Protein AF-B4J6C7-F1 (afdb_monomer)

Nearest PDB structures (foldseek):
  3jv1-assembly1_A  TM=4.332E-01  e=5.209E-01  Trypanosoma brucei
  4bih-assembly4_D  TM=6.485E-01  e=3.283E+00  Staphylococcus aureus subsp. aureus NCTC 8325
  3pgr-assembly1_A  TM=4.887E-01  e=7.228E+00  Escherichia coli K-12
  3ala-assembly1_A  TM=2.742E-01  e=8.030E+00  Homo sapiens

pLDDT: mean 75.94, std 18.54, range [38.91, 97.5]

Organism: Drosophila grimshawi (NCBI:txid7222)

Solvent-accessible surface area (backbone atoms only — not comparable to full-atom values): 7050 Å² total; per-residue (Å²): 124,71,70,66,57,54,55,56,52,54,59,52,55,72,69,54,66,71,79,75,79,62,72,72,48,74,49,77,50,100,73,52,36,31,39,36,37,41,69,55,98,64,35,38,39,39,41,36,41,40,79,55,33,40,36,43,35,36,44,30,67,81,48,95,97,35,60,34,38,41,36,38,37,43,35,56,40,80,96,70,49,31,36,40,42,37,41,37,39,35,41,96,93,45,78,50,75,47,61,35,36,26,44,67,59,94,88,40,72,56,75,40,75,69,56,71,72,65,58,58,72,71,64,120

Secondary structure (DSSP, 8-state):
-HHHHHHHHHHHHHH------PPPEEEEETTTEEEEEEE-SSEEEEEEEETTEEEEEEEEEEETTEEEEEEEEEEEEGGGTEEEEEEEEEETTEEEEEEEEEEEETTEE--EEPPHHHHHHH--

Sequence (124 aa):
MFKALLVLLFVNLALAAPAIFVPRISVEDENQFGWKLEPHDDRYELDVLLNEATRVETVQEISLDELQVNGRLYQFYPDNNGKLHVTYKADRNGYVAKYQYGTLDSGSITPQSLPASILKAAAG

Mean predicted aligned error: 13.23 Å

Structure (mmCIF, N/CA/C/O backbone):
data_AF-B4J6C7-F1
#
_entry.id   AF-B4J6C7-F1
#
loop_
_atom_site.group_PDB
_atom_site.id
_atom_site.type_symbol
_atom_site.label_atom_id
_atom_site.label_alt_id
_atom_site.label_comp_id
_atom_site.label_asym_id
_atom_site.label_entity_id
_atom_site.label_seq_id
_atom_site.pdbx_PDB_ins_code
_atom_site.Cartn_x
_atom_site.Cartn_y
_atom_site.Cartn_z
_atom_site.occupancy
_atom_site.B_iso_or_equiv
_atom_site.auth_seq_id
_atom_site.auth_comp_id
_atom_site.auth_asym_id
_atom_site.auth_atom_id
_atom_site.pdbx_PDB_model_num
ATOM 1 N N . MET A 1 1 ? -12.621 14.793 55.474 1.00 50.41 1 MET A N 1
ATOM 2 C CA . MET A 1 1 ? -12.021 15.657 54.428 1.00 50.41 1 MET A CA 1
ATOM 3 C C . MET A 1 1 ? -11.427 14.889 53.236 1.00 50.41 1 MET A C 1
ATOM 5 O O . MET A 1 1 ? -11.071 15.523 52.259 1.00 50.41 1 MET A O 1
ATOM 9 N N . PHE A 1 2 ? -11.395 13.546 53.243 1.00 48.28 2 PHE A N 1
ATOM 10 C CA . PHE A 1 2 ? -10.822 12.735 52.149 1.00 48.28 2 PHE A CA 1
ATOM 11 C C . PHE A 1 2 ? -11.740 12.573 50.915 1.00 48.28 2 PHE A C 1
ATOM 13 O O . PHE A 1 2 ? -11.267 12.390 49.801 1.00 48.28 2 PHE A O 1
ATOM 20 N N . LYS A 1 3 ? -13.068 12.681 51.093 1.00 46.50 3 LYS A N 1
ATOM 21 C CA . LYS A 1 3 ? -14.053 12.473 50.011 1.00 46.50 3 LYS A CA 1
ATOM 22 C C . LYS A 1 3 ? -14.129 13.631 49.003 1.00 46.50 3 LYS A C 1
ATOM 24 O O . 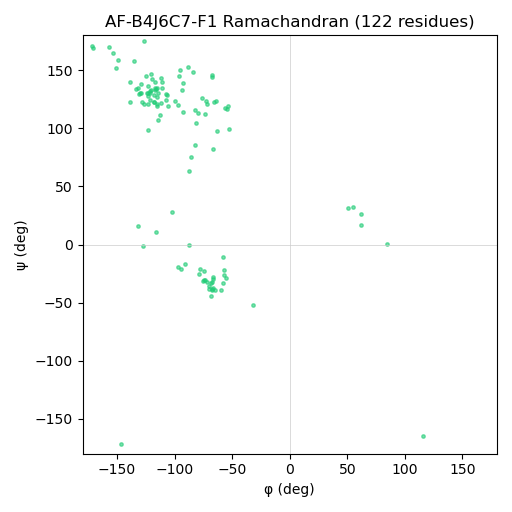LYS A 1 3 ? -14.396 13.386 47.836 1.00 46.50 3 LYS A O 1
ATOM 29 N N . ALA A 1 4 ? -13.861 14.867 49.431 1.00 52.09 4 ALA A N 1
ATOM 30 C CA . ALA A 1 4 ? -13.884 16.037 48.545 1.00 52.09 4 ALA A CA 1
ATOM 31 C C . ALA A 1 4 ? -12.670 16.082 47.595 1.00 52.09 4 ALA A C 1
ATOM 33 O O . ALA A 1 4 ? -12.795 16.534 46.462 1.00 52.09 4 ALA A O 1
ATOM 34 N N . LEU A 1 5 ? -11.521 15.548 48.029 1.00 49.91 5 LEU A N 1
ATOM 35 C CA . LEU A 1 5 ? -10.305 15.467 47.215 1.00 49.91 5 LEU A CA 1
ATOM 36 C C . LEU A 1 5 ? -10.453 14.454 46.065 1.00 49.91 5 LEU A C 1
ATOM 38 O O . LEU A 1 5 ? -9.963 14.688 44.965 1.00 49.91 5 LEU A O 1
ATOM 42 N N . LEU A 1 6 ? -11.175 13.353 46.309 1.00 53.84 6 LEU A N 1
ATOM 43 C CA . LEU A 1 6 ? -11.387 12.298 45.316 1.00 53.84 6 LEU A CA 1
ATOM 44 C C . LEU A 1 6 ? -12.255 12.785 44.142 1.00 53.84 6 LEU A C 1
ATOM 46 O O . LEU A 1 6 ? -11.959 12.483 42.993 1.00 53.84 6 LEU A O 1
ATOM 50 N N . VAL A 1 7 ? -13.289 13.588 44.420 1.00 54.44 7 VAL A N 1
ATOM 51 C CA . VAL A 1 7 ? -14.184 14.143 43.387 1.00 54.44 7 VAL A CA 1
ATOM 52 C C . VAL A 1 7 ? -13.452 15.157 42.501 1.00 54.44 7 VAL A C 1
ATOM 54 O O . VAL A 1 7 ? -13.633 15.147 41.287 1.00 54.44 7 VAL A O 1
ATOM 57 N N . LEU A 1 8 ? -12.563 15.976 43.075 1.00 50.16 8 LEU A N 1
ATOM 58 C CA . LEU A 1 8 ? -11.756 16.932 42.307 1.00 50.16 8 LEU A CA 1
ATOM 59 C C . LEU A 1 8 ? -10.742 16.239 41.373 1.00 50.16 8 LEU A C 1
ATOM 61 O O . LEU A 1 8 ? -10.406 16.774 40.315 1.00 50.16 8 LEU A O 1
ATOM 65 N N . LEU A 1 9 ? -10.268 15.045 41.751 1.00 45.16 9 LEU A N 1
ATOM 66 C CA . LEU A 1 9 ? -9.336 14.252 40.948 1.00 45.16 9 LEU A CA 1
ATOM 67 C C . LEU A 1 9 ? -10.010 13.717 39.672 1.00 45.16 9 LEU A C 1
ATOM 69 O O . LEU A 1 9 ? -9.448 13.840 38.588 1.00 45.16 9 LEU A O 1
ATOM 73 N N . PHE A 1 10 ? -11.241 13.201 39.772 1.00 50.56 10 PHE A N 1
ATOM 74 C CA . PHE A 1 10 ? -11.964 12.669 38.607 1.00 50.56 10 PHE A CA 1
ATOM 75 C C . PHE A 1 10 ? -12.458 13.758 37.645 1.00 50.56 10 PHE A C 1
ATOM 77 O O . PHE A 1 10 ? -12.465 13.536 36.437 1.00 50.56 10 PHE A O 1
ATOM 84 N N . VAL A 1 11 ? -12.805 14.951 38.144 1.00 49.94 11 VAL A N 1
ATOM 85 C CA . VAL A 1 11 ? -13.216 16.075 37.280 1.00 49.94 11 VAL A CA 1
ATOM 86 C C . VAL A 1 11 ? -12.042 16.603 36.440 1.00 49.94 11 VAL A C 1
ATOM 88 O O . VAL A 1 11 ? -12.246 16.980 35.290 1.00 49.94 11 VAL A O 1
ATOM 91 N N . ASN A 1 12 ? -10.806 16.559 36.957 1.00 45.41 12 ASN A N 1
ATOM 92 C CA . ASN A 1 12 ? -9.618 16.913 36.169 1.00 45.41 12 ASN A CA 1
ATOM 93 C C . ASN A 1 12 ? -9.214 15.824 35.161 1.00 45.41 12 ASN A C 1
ATOM 95 O O . ASN A 1 12 ? -8.737 16.164 34.082 1.00 45.41 12 ASN A O 1
ATOM 99 N N . LEU A 1 13 ? -9.444 14.536 35.458 1.00 43.78 13 LEU A N 1
ATOM 100 C CA . LEU A 1 13 ? -9.205 13.465 34.478 1.00 43.78 13 LEU A CA 1
ATOM 101 C C . LEU A 1 13 ? -10.174 13.527 33.287 1.00 43.78 13 LEU A C 1
ATOM 103 O O . LEU A 1 13 ? -9.776 13.199 32.177 1.00 43.78 13 LEU A O 1
ATOM 107 N N . ALA A 1 14 ? -11.417 13.975 33.492 1.00 45.59 14 ALA A N 1
ATOM 108 C CA . ALA A 1 14 ? -12.396 14.100 32.409 1.00 45.59 14 ALA A CA 1
ATOM 109 C C . ALA A 1 14 ? -12.135 15.298 31.470 1.00 45.59 14 ALA A C 1
ATOM 111 O O . ALA A 1 14 ? -12.592 15.278 30.330 1.00 45.59 14 ALA A O 1
ATOM 112 N N . LEU A 1 15 ? -11.406 16.330 31.925 1.00 42.78 15 LEU A N 1
ATOM 113 C CA . LEU A 1 15 ? -10.998 17.471 31.087 1.00 42.78 15 LEU A CA 1
ATOM 114 C C . LEU A 1 15 ? -9.634 17.284 30.414 1.00 42.78 15 LEU A C 1
ATOM 116 O O . LEU A 1 15 ? -9.331 17.985 29.452 1.00 42.78 15 LEU A O 1
ATOM 120 N N . ALA A 1 16 ? -8.822 16.341 30.887 1.00 43.38 16 ALA A N 1
ATOM 121 C CA . ALA A 1 16 ? -7.605 15.927 30.212 1.00 43.38 16 ALA A CA 1
ATOM 122 C C . ALA A 1 16 ? -7.940 14.821 29.206 1.00 43.38 16 ALA A C 1
ATOM 124 O O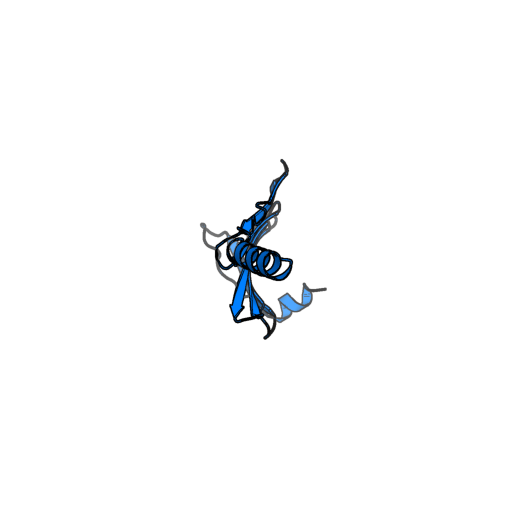 . ALA A 1 16 ? -7.461 13.696 29.329 1.00 43.38 16 ALA A O 1
ATOM 125 N N . ALA A 1 17 ? -8.754 15.137 28.191 1.00 44.62 17 ALA A N 1
ATOM 126 C CA . ALA A 1 17 ? -8.611 14.404 26.943 1.00 44.62 17 ALA A CA 1
ATOM 127 C C . ALA A 1 17 ? -7.130 14.555 26.571 1.00 44.62 17 ALA A C 1
ATOM 129 O O . ALA A 1 17 ? -6.677 15.698 26.428 1.00 44.62 17 ALA A O 1
ATOM 130 N N . PRO A 1 18 ? -6.332 13.473 26.507 1.00 43.69 18 PRO A N 1
ATOM 131 C CA . PRO A 1 18 ? -5.022 13.612 25.922 1.00 43.69 18 PRO A 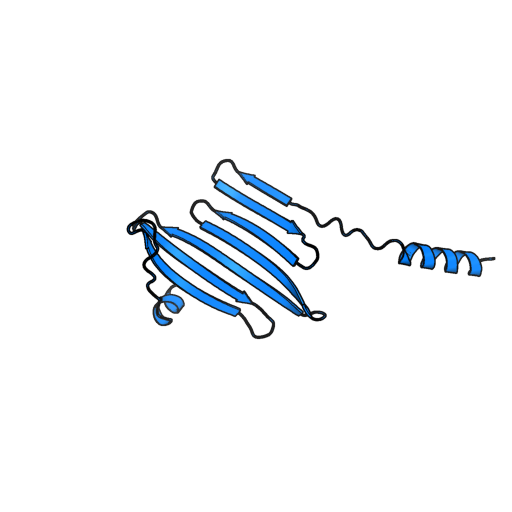CA 1
ATOM 132 C C . PRO A 1 18 ? -5.303 14.160 24.529 1.00 43.69 18 PRO A C 1
ATOM 134 O O . PRO A 1 18 ? -5.985 13.519 23.731 1.00 43.69 18 PRO A O 1
ATOM 137 N N . ALA A 1 19 ? -4.820 15.368 24.240 1.00 47.88 19 ALA A N 1
ATOM 138 C CA . ALA A 1 19 ? -4.424 15.650 22.880 1.00 47.88 19 ALA A CA 1
ATOM 139 C C . ALA A 1 19 ? -3.465 14.505 22.571 1.00 47.88 19 ALA A C 1
ATOM 141 O O . ALA A 1 19 ? -2.361 14.467 23.121 1.00 47.88 19 ALA A O 1
ATOM 142 N N . ILE A 1 20 ? -3.958 13.477 21.874 1.00 46.53 20 ILE A N 1
ATOM 143 C CA . ILE A 1 20 ? -3.142 12.347 21.476 1.00 46.53 20 ILE A CA 1
ATOM 144 C C . ILE A 1 20 ? -2.124 13.008 20.559 1.00 46.53 20 ILE A C 1
ATOM 146 O O . ILE A 1 20 ? -2.430 13.357 19.422 1.00 46.53 20 ILE A O 1
ATOM 150 N N . PHE A 1 21 ? -0.947 13.310 21.105 1.00 47.59 21 PHE A N 1
ATOM 151 C CA . PHE A 1 21 ? 0.212 13.714 20.336 1.00 47.59 21 PHE A CA 1
ATOM 152 C C . PHE A 1 21 ? 0.577 12.480 19.534 1.00 47.59 21 PHE A C 1
ATOM 154 O O . PHE A 1 21 ? 1.381 11.655 19.961 1.00 47.59 21 PHE A O 1
ATOM 161 N N . VAL A 1 22 ? -0.116 12.292 18.417 1.00 51.78 22 VAL A N 1
ATOM 162 C CA . VAL A 1 22 ? 0.175 11.189 17.534 1.00 51.78 22 VAL A CA 1
ATOM 163 C C . VAL A 1 22 ? 1.507 11.530 16.867 1.00 51.78 22 VAL A C 1
ATOM 165 O O . VAL A 1 22 ? 1.636 12.599 16.256 1.00 51.78 22 VAL A O 1
ATOM 168 N N . PRO A 1 23 ? 2.530 10.681 17.033 1.00 54.03 23 PRO A N 1
ATOM 169 C CA . PRO A 1 23 ? 3.858 10.985 16.542 1.00 54.03 23 PRO A CA 1
ATOM 170 C C . PRO A 1 23 ? 3.840 11.076 15.016 1.00 54.03 23 PRO A C 1
ATOM 172 O O . PRO A 1 23 ? 3.463 10.132 14.327 1.00 54.03 23 PRO A O 1
ATOM 175 N N . ARG A 1 24 ? 4.282 12.223 14.496 1.00 66.19 24 ARG A N 1
ATOM 176 C CA . ARG A 1 24 ? 4.726 12.351 13.107 1.00 66.19 24 ARG A CA 1
ATOM 177 C C . ARG A 1 24 ? 6.161 11.862 13.060 1.00 66.19 24 ARG A C 1
ATOM 179 O O . ARG A 1 24 ? 7.017 12.451 13.718 1.00 66.19 24 ARG A O 1
ATOM 186 N N . ILE A 1 25 ? 6.418 10.782 12.335 1.00 64.94 25 ILE A N 1
ATOM 187 C CA . ILE A 1 25 ? 7.770 10.241 12.189 1.00 64.94 25 ILE A CA 1
ATOM 188 C C . ILE A 1 25 ? 8.091 10.198 10.705 1.00 64.94 25 ILE A C 1
ATOM 190 O O . ILE A 1 25 ? 7.304 9.667 9.924 1.00 64.94 25 ILE A O 1
ATOM 194 N N . SER A 1 26 ? 9.231 10.777 10.343 1.00 73.44 26 SER A N 1
ATOM 195 C CA . SER A 1 26 ? 9.777 10.750 8.993 1.00 73.44 26 SER A CA 1
ATOM 196 C C . SER A 1 26 ? 11.234 10.313 9.042 1.00 73.44 26 SER A C 1
ATOM 198 O O . SER A 1 26 ? 12.019 10.875 9.809 1.00 73.44 26 SER A O 1
ATOM 200 N N . VAL A 1 27 ? 11.596 9.339 8.216 1.00 70.88 27 VAL A N 1
ATOM 201 C CA . VAL A 1 27 ? 12.992 8.978 7.948 1.00 70.88 27 VAL A CA 1
ATOM 202 C C . VAL A 1 27 ? 13.184 9.095 6.448 1.00 70.88 27 VAL A C 1
ATOM 204 O O . VAL A 1 27 ? 12.473 8.432 5.700 1.00 70.88 27 VAL A O 1
ATOM 207 N N . GLU A 1 28 ? 14.115 9.938 6.024 1.00 68.19 28 GLU A N 1
ATOM 208 C CA . GLU A 1 28 ? 14.560 10.036 4.636 1.00 68.19 28 GLU A CA 1
ATOM 209 C C . GLU A 1 28 ? 16.043 9.664 4.619 1.00 68.19 28 GLU A C 1
ATOM 211 O O . GLU A 1 28 ? 16.835 10.247 5.360 1.00 68.19 28 GLU A O 1
ATOM 216 N N . ASP A 1 29 ? 16.404 8.651 3.833 1.00 68.62 29 ASP A N 1
ATOM 217 C CA . ASP A 1 29 ? 17.795 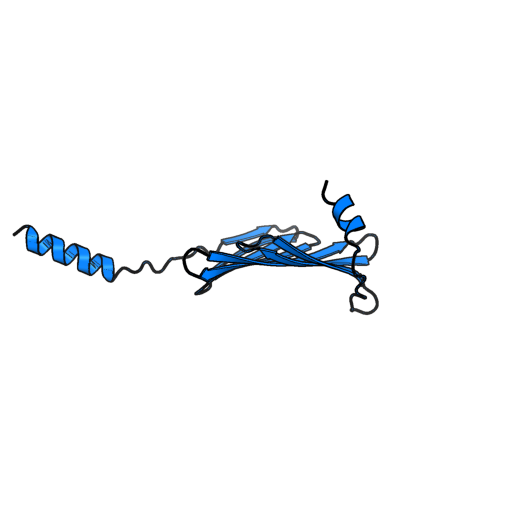8.364 3.484 1.00 68.62 29 ASP A CA 1
ATOM 218 C C . ASP A 1 29 ? 18.112 9.027 2.136 1.00 68.62 29 ASP A C 1
ATOM 220 O O . ASP A 1 29 ? 17.250 9.132 1.258 1.00 68.62 29 ASP A O 1
ATOM 224 N N . GLU A 1 30 ? 19.369 9.417 1.938 1.00 61.81 30 GLU A N 1
ATOM 225 C CA . GLU A 1 30 ? 19.896 10.033 0.711 1.00 61.81 30 GLU A CA 1
ATOM 226 C C . GLU A 1 30 ? 19.695 9.139 -0.537 1.00 61.81 30 GLU A C 1
ATOM 228 O O . GLU A 1 30 ? 19.839 9.591 -1.672 1.00 61.81 30 GLU A O 1
ATOM 233 N N . ASN A 1 31 ? 19.299 7.877 -0.336 1.00 57.53 31 ASN A N 1
ATOM 234 C CA . ASN A 1 31 ? 19.148 6.828 -1.342 1.00 57.53 31 ASN A CA 1
ATOM 235 C C . ASN A 1 31 ? 17.696 6.540 -1.781 1.00 57.53 31 ASN A C 1
ATOM 237 O O . ASN A 1 31 ? 17.403 5.418 -2.187 1.00 57.53 31 ASN A O 1
ATOM 241 N N . GLN A 1 32 ? 16.780 7.516 -1.727 1.00 66.38 32 GLN A N 1
ATOM 242 C CA . GLN A 1 32 ? 15.371 7.349 -2.156 1.00 66.38 32 GLN A CA 1
ATOM 243 C C . GLN A 1 32 ? 14.588 6.290 -1.356 1.00 66.38 32 GLN A C 1
ATOM 245 O O . GLN A 1 32 ? 13.626 5.701 -1.852 1.00 66.38 32 GLN A O 1
ATOM 250 N N . PHE A 1 33 ? 14.987 6.043 -0.110 1.00 82.31 33 PHE A N 1
ATOM 251 C CA . PHE A 1 33 ? 14.212 5.254 0.837 1.00 82.31 33 PHE A CA 1
ATOM 252 C C . PHE A 1 33 ? 13.689 6.174 1.922 1.00 82.31 33 PHE A C 1
ATOM 254 O O . PHE A 1 33 ? 14.427 6.990 2.474 1.00 82.31 33 PHE A O 1
ATOM 261 N N . GLY A 1 34 ? 12.417 6.026 2.255 1.00 87.56 34 GLY A N 1
ATOM 262 C CA . GLY A 1 34 ? 11.860 6.776 3.354 1.00 87.56 34 GLY A CA 1
ATOM 263 C C . GLY A 1 34 ? 10.470 6.338 3.730 1.00 87.56 34 GLY A C 1
ATOM 264 O O . GLY A 1 34 ? 9.818 5.557 3.039 1.00 87.56 34 GLY A O 1
ATOM 265 N N . TRP A 1 35 ? 10.020 6.835 4.866 1.00 89.06 35 TRP A N 1
ATOM 266 C CA . TRP A 1 35 ? 8.656 6.622 5.305 1.00 89.06 35 TRP A CA 1
ATOM 267 C C . TRP A 1 35 ? 8.186 7.785 6.156 1.00 89.06 35 TRP A C 1
ATOM 269 O O . TRP A 1 35 ? 8.987 8.446 6.818 1.00 89.06 35 TRP A O 1
ATOM 279 N N . LYS A 1 36 ? 6.878 8.015 6.127 1.00 90.69 36 LYS A N 1
ATOM 280 C CA . LYS A 1 36 ? 6.200 9.084 6.840 1.00 90.69 36 LYS A CA 1
ATOM 281 C C . LYS A 1 36 ? 4.906 8.535 7.420 1.00 90.69 36 LYS A C 1
ATOM 283 O O . LYS A 1 36 ? 4.078 8.012 6.683 1.00 90.69 36 LYS A O 1
ATOM 288 N N . LEU A 1 37 ? 4.744 8.639 8.735 1.00 89.69 37 LEU A N 1
ATOM 289 C CA . LEU A 1 37 ? 3.490 8.312 9.412 1.00 89.69 37 LEU A CA 1
ATOM 290 C C . LEU A 1 37 ? 2.797 9.606 9.837 1.00 89.69 37 LEU A C 1
ATOM 292 O O . LEU A 1 37 ? 3.354 10.369 10.632 1.00 89.69 37 LEU A O 1
ATOM 296 N N . GLU A 1 38 ? 1.591 9.842 9.324 1.00 89.38 38 GLU A N 1
ATOM 297 C CA . GLU A 1 38 ? 0.784 11.016 9.634 1.00 89.38 38 GLU A CA 1
ATOM 298 C C . GLU A 1 38 ? -0.544 10.657 10.314 1.00 89.38 38 GLU A C 1
ATOM 300 O O . GLU A 1 38 ? -1.361 9.924 9.754 1.00 89.38 38 GLU A O 1
ATOM 305 N N . PRO A 1 39 ? -0.807 11.197 11.516 1.00 90.19 39 PRO A N 1
ATOM 306 C CA . PRO A 1 39 ? -2.158 11.244 12.058 1.00 90.19 39 PRO A CA 1
ATOM 307 C C . PRO A 1 39 ? -3.085 12.169 11.283 1.00 90.19 39 PRO A C 1
ATOM 309 O O . PRO A 1 39 ? -2.722 13.303 10.957 1.00 90.19 39 PRO A O 1
ATOM 312 N N . HIS A 1 40 ? -4.338 11.748 11.196 1.00 86.25 40 HIS A N 1
ATOM 313 C CA . HIS A 1 40 ? -5.503 12.578 10.927 1.00 86.25 40 HIS A CA 1
ATOM 314 C C . HIS A 1 40 ? -6.561 12.347 12.016 1.00 86.25 40 HIS A C 1
ATOM 316 O O . HIS A 1 40 ? -6.389 11.491 12.882 1.00 86.25 40 HIS A O 1
ATOM 322 N N . ASP A 1 41 ? -7.656 13.107 11.972 1.00 84.56 41 ASP A N 1
ATOM 323 C CA . ASP A 1 41 ? -8.695 13.078 13.012 1.00 84.56 41 ASP A CA 1
ATOM 324 C C . ASP A 1 41 ? -9.319 11.684 13.216 1.00 84.56 41 ASP A C 1
ATOM 326 O O . ASP A 1 41 ? -9.678 11.332 14.336 1.00 84.56 41 ASP A O 1
ATOM 330 N N . ASP A 1 42 ? -9.432 10.886 12.149 1.00 85.94 42 ASP A N 1
ATOM 331 C CA . ASP A 1 42 ? -10.106 9.582 12.145 1.00 85.94 42 ASP A CA 1
ATOM 332 C C . ASP A 1 42 ? -9.257 8.430 11.584 1.00 85.94 42 ASP A C 1
ATOM 334 O O . ASP A 1 42 ? -9.708 7.285 11.526 1.00 85.94 42 ASP A O 1
ATOM 338 N N . ARG A 1 43 ? -8.031 8.716 11.140 1.00 90.12 43 ARG A N 1
ATOM 339 C CA . ARG A 1 43 ? -7.183 7.741 10.449 1.00 90.12 43 ARG A CA 1
ATOM 340 C C . ARG A 1 43 ? -5.701 8.029 10.614 1.00 90.12 43 ARG A C 1
ATOM 342 O O . ARG A 1 43 ? -5.295 9.139 10.938 1.00 90.12 43 ARG A O 1
ATOM 349 N N . TYR A 1 44 ? -4.898 7.033 10.286 1.00 92.19 44 TYR A N 1
ATOM 350 C CA . TYR A 1 44 ? -3.457 7.146 10.104 1.00 92.19 44 TYR A CA 1
ATOM 351 C C . TYR A 1 44 ? -3.134 6.955 8.634 1.00 92.19 44 TYR A C 1
ATOM 353 O O . TYR A 1 44 ? -3.720 6.078 8.004 1.00 92.19 44 TYR A O 1
ATOM 361 N N . GLU A 1 45 ? -2.207 7.741 8.105 1.00 94.88 45 GLU A N 1
ATOM 362 C CA . GLU A 1 45 ? -1.652 7.571 6.765 1.00 94.88 45 GLU A CA 1
ATOM 363 C C . GLU A 1 45 ? -0.163 7.228 6.874 1.00 94.88 45 GLU A C 1
ATOM 365 O O . GLU A 1 45 ? 0.591 7.902 7.574 1.00 94.88 45 GLU A O 1
ATOM 370 N N . LEU A 1 46 ? 0.249 6.137 6.235 1.00 94.12 46 LEU A N 1
ATOM 371 C CA . LEU A 1 46 ? 1.633 5.701 6.122 1.00 94.12 46 LEU A CA 1
ATOM 372 C C . LEU A 1 46 ? 2.058 5.812 4.659 1.00 94.12 46 LEU A C 1
ATOM 374 O O . LEU A 1 46 ? 1.628 5.013 3.824 1.00 94.12 46 LEU A O 1
ATOM 378 N N . ASP A 1 47 ? 2.954 6.748 4.379 1.00 93.56 47 ASP A N 1
ATOM 379 C CA . ASP A 1 47 ? 3.667 6.832 3.112 1.00 93.56 47 ASP A CA 1
ATOM 380 C C . ASP A 1 47 ? 5.001 6.103 3.235 1.00 93.56 47 ASP A C 1
ATOM 382 O O . ASP A 1 47 ? 5.754 6.307 4.187 1.00 93.56 47 ASP A O 1
ATOM 386 N N . VAL A 1 48 ? 5.321 5.261 2.259 1.00 90.94 48 VAL A N 1
ATOM 387 C CA . VAL A 1 48 ? 6.613 4.588 2.135 1.00 90.94 48 VAL A CA 1
ATOM 388 C C . VAL A 1 48 ? 7.149 4.828 0.734 1.00 90.94 48 VAL A C 1
ATOM 390 O O . VAL A 1 48 ? 6.511 4.473 -0.260 1.00 90.94 48 VAL A O 1
ATOM 393 N N . LEU A 1 49 ? 8.341 5.404 0.670 1.00 90.12 49 LEU A N 1
ATOM 394 C CA . LEU A 1 49 ? 9.151 5.520 -0.527 1.00 90.12 49 LEU A CA 1
ATOM 395 C C . LEU A 1 49 ? 10.214 4.419 -0.500 1.00 90.12 49 LEU A C 1
ATOM 397 O O . LEU A 1 49 ? 10.992 4.290 0.444 1.00 90.12 49 LEU A O 1
ATOM 401 N N . LEU A 1 50 ? 10.224 3.612 -1.546 1.00 85.38 50 LEU A N 1
ATOM 402 C CA . LEU A 1 50 ? 11.240 2.621 -1.859 1.00 85.38 50 LEU A CA 1
ATOM 403 C C . LEU A 1 50 ? 11.795 3.013 -3.231 1.00 85.38 50 LEU A C 1
ATOM 405 O O . LEU A 1 50 ? 11.029 3.493 -4.058 1.00 85.38 50 LEU A O 1
ATOM 409 N N . ASN A 1 51 ? 13.081 2.785 -3.496 1.00 84.19 51 ASN A N 1
ATOM 410 C CA . ASN A 1 51 ? 13.773 3.209 -4.727 1.00 84.19 51 ASN A CA 1
ATOM 411 C C . ASN A 1 51 ? 12.898 3.251 -6.009 1.00 84.19 51 ASN A C 1
ATOM 413 O O . ASN A 1 51 ? 12.815 4.272 -6.681 1.00 84.19 51 ASN A O 1
ATOM 417 N N . GLU A 1 52 ? 12.188 2.161 -6.321 1.00 89.00 52 GLU A N 1
ATOM 418 C CA . GLU A 1 52 ? 11.320 2.054 -7.509 1.00 89.00 52 GLU A CA 1
ATOM 419 C C . GLU A 1 52 ? 9.831 1.874 -7.173 1.00 89.00 52 GLU A C 1
ATOM 421 O O . GLU A 1 52 ? 9.022 1.565 -8.052 1.00 89.00 52 GLU A O 1
ATOM 426 N N . ALA A 1 53 ? 9.453 2.049 -5.905 1.00 90.88 53 ALA A N 1
ATOM 427 C CA . ALA A 1 53 ? 8.102 1.809 -5.431 1.00 90.88 53 ALA A CA 1
ATOM 428 C C . ALA A 1 53 ? 7.608 2.874 -4.453 1.00 90.88 53 ALA A C 1
ATOM 430 O O . ALA A 1 53 ? 8.299 3.264 -3.521 1.00 90.88 53 ALA A O 1
ATOM 431 N N . THR A 1 54 ? 6.349 3.269 -4.584 1.00 93.56 54 THR A N 1
ATOM 432 C CA . THR A 1 54 ? 5.658 4.057 -3.563 1.00 93.56 54 THR A CA 1
ATOM 433 C C . THR A 1 54 ? 4.484 3.274 -3.021 1.00 93.56 54 THR A C 1
ATOM 435 O O . THR A 1 54 ? 3.705 2.688 -3.776 1.00 93.56 54 THR A O 1
ATOM 438 N N . ARG A 1 55 ? 4.340 3.265 -1.698 1.0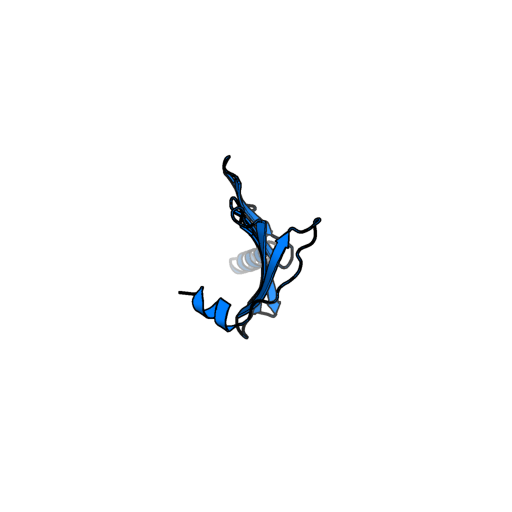0 94.94 55 ARG A N 1
ATOM 439 C CA . ARG A 1 55 ? 3.193 2.678 -1.014 1.00 94.94 55 ARG A CA 1
ATOM 440 C C . ARG A 1 55 ? 2.552 3.723 -0.119 1.00 94.94 55 ARG A C 1
ATOM 442 O O . ARG A 1 55 ? 3.244 4.347 0.670 1.00 94.94 55 ARG A O 1
ATOM 449 N N . VAL A 1 56 ? 1.239 3.862 -0.231 1.00 96.25 56 VAL A N 1
ATOM 450 C CA . VAL A 1 56 ? 0.424 4.693 0.658 1.00 96.25 56 VAL A CA 1
ATOM 451 C C . VAL A 1 56 ? -0.621 3.795 1.293 1.00 96.25 56 VAL A C 1
ATOM 453 O O . VAL A 1 56 ? -1.364 3.127 0.570 1.00 96.25 56 VAL A O 1
ATOM 456 N N . GLU A 1 57 ? -0.677 3.768 2.617 1.00 96.75 57 GLU A N 1
ATOM 457 C CA . GLU A 1 57 ? -1.651 3.009 3.401 1.00 96.75 57 GLU A CA 1
ATOM 458 C C . GLU A 1 57 ? -2.417 3.936 4.333 1.00 96.75 57 GLU A C 1
ATOM 460 O O . GLU A 1 57 ? -1.823 4.776 4.995 1.00 96.75 57 GLU A O 1
ATOM 465 N N . THR A 1 58 ? -3.731 3.755 4.426 1.00 96.25 58 THR A N 1
ATOM 466 C CA . THR A 1 58 ? -4.561 4.394 5.441 1.00 96.25 58 THR A CA 1
ATOM 467 C C . THR A 1 58 ? -5.184 3.354 6.353 1.00 96.25 58 THR A C 1
ATOM 469 O O . THR A 1 58 ? -5.723 2.354 5.879 1.00 96.25 58 THR A O 1
ATOM 472 N N . VAL A 1 59 ? -5.127 3.599 7.661 1.00 95.25 59 VAL A N 1
ATOM 473 C CA . VAL A 1 59 ? -5.792 2.794 8.692 1.00 95.25 59 VAL A CA 1
ATOM 474 C C . VAL A 1 59 ? -6.841 3.666 9.359 1.00 95.25 59 VAL A C 1
ATOM 476 O O . VAL A 1 59 ? -6.499 4.696 9.934 1.00 95.25 59 VAL A O 1
ATOM 479 N N . GLN A 1 60 ? -8.104 3.268 9.272 1.00 94.38 60 GLN A N 1
ATOM 480 C CA . GLN A 1 60 ? -9.244 4.021 9.793 1.00 94.38 60 GLN A CA 1
ATOM 481 C C . GLN A 1 60 ? -10.112 3.109 10.656 1.00 94.38 60 GLN A C 1
ATOM 483 O O . GLN A 1 60 ? -10.376 1.969 10.273 1.00 94.38 60 GLN A O 1
ATOM 488 N N . GLU A 1 61 ? -10.586 3.613 11.791 1.00 90.31 61 GLU A N 1
ATOM 489 C CA . GLU A 1 61 ? -11.660 2.961 12.541 1.00 90.31 61 GLU A CA 1
ATOM 490 C C . GLU A 1 61 ? -12.999 3.304 11.873 1.00 90.31 61 GLU A C 1
ATOM 492 O O . GLU A 1 61 ? -13.406 4.463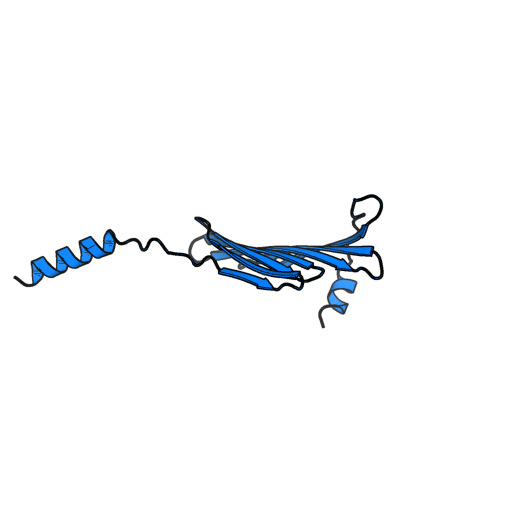 11.823 1.00 90.31 61 GLU A O 1
ATOM 497 N N . ILE A 1 62 ? -13.661 2.303 11.289 1.00 90.81 62 ILE A N 1
ATOM 498 C CA . ILE A 1 62 ? -14.917 2.483 10.540 1.00 90.81 62 ILE A CA 1
ATOM 499 C C . ILE A 1 62 ? -16.159 2.185 11.388 1.00 90.81 62 ILE A C 1
ATOM 501 O O . ILE A 1 62 ? -17.264 2.610 11.047 1.00 90.81 62 ILE A O 1
ATOM 505 N N . SER A 1 63 ? -15.989 1.448 12.483 1.00 90.19 63 SER A N 1
ATOM 506 C CA . SER A 1 63 ? -16.984 1.218 13.530 1.00 90.19 63 SER A CA 1
ATOM 507 C C . SER A 1 63 ? -16.256 0.834 14.825 1.00 90.19 63 SER A C 1
ATOM 509 O O . SER A 1 63 ? -15.047 0.624 14.788 1.00 90.19 63 SER A O 1
ATOM 511 N N . LEU A 1 64 ? -16.962 0.773 15.961 1.00 89.00 64 LEU A N 1
ATOM 512 C CA . LEU A 1 64 ? -16.350 0.459 17.258 1.00 89.00 64 LEU A CA 1
ATOM 513 C C . LEU A 1 64 ? -15.556 -0.855 17.180 1.00 89.00 64 LEU A C 1
ATOM 515 O O . LEU A 1 64 ? -16.138 -1.904 16.901 1.00 89.00 64 LEU A O 1
ATOM 519 N N . ASP A 1 65 ? -14.250 -0.773 17.442 1.00 85.69 65 ASP A N 1
ATOM 520 C CA . ASP A 1 65 ? -13.301 -1.894 17.363 1.00 85.69 65 ASP A CA 1
ATOM 521 C C . ASP A 1 65 ? -13.154 -2.515 15.950 1.00 85.69 65 ASP A C 1
ATOM 523 O O . ASP A 1 65 ? -12.624 -3.619 15.793 1.00 85.69 65 ASP A O 1
ATOM 527 N N . GLU A 1 66 ? -13.589 -1.820 14.891 1.00 90.25 66 GLU A N 1
ATOM 528 C CA . GLU A 1 66 ? -13.476 -2.266 13.499 1.00 90.25 66 GLU A CA 1
ATOM 529 C C . GLU A 1 66 ? -12.534 -1.364 12.698 1.00 90.25 66 GLU A C 1
ATOM 531 O O . GLU A 1 66 ? -12.873 -0.245 12.307 1.00 90.25 66 GLU A O 1
ATOM 536 N N . LEU A 1 67 ? -11.349 -1.894 12.396 1.00 91.88 67 LEU A N 1
ATOM 537 C CA . LEU A 1 67 ? -10.356 -1.229 11.560 1.00 91.88 67 LEU A CA 1
ATOM 538 C C . LEU A 1 67 ? -10.509 -1.629 10.091 1.00 91.88 67 LEU A C 1
ATOM 540 O O . LEU A 1 67 ? -10.666 -2.805 9.753 1.00 91.88 67 LEU A O 1
ATOM 544 N N . GLN A 1 68 ? -10.372 -0.643 9.213 1.00 95.62 68 GLN A N 1
ATOM 545 C CA . GLN A 1 68 ? -10.205 -0.832 7.782 1.00 95.62 68 GLN A CA 1
ATOM 546 C C . GLN A 1 68 ? -8.844 -0.294 7.353 1.00 95.62 68 GLN A C 1
ATOM 548 O O . GLN A 1 68 ? -8.475 0.836 7.673 1.00 95.62 68 GLN A O 1
ATOM 553 N N . VAL A 1 69 ? -8.133 -1.094 6.563 1.00 96.56 69 VAL A N 1
ATOM 554 C CA . VAL A 1 69 ? -6.912 -0.681 5.878 1.00 96.56 69 VAL A CA 1
ATOM 555 C C . VAL A 1 69 ? -7.218 -0.508 4.400 1.00 96.56 69 VAL A C 1
ATOM 557 O O . VAL A 1 69 ? -7.750 -1.420 3.768 1.00 96.56 69 VAL A O 1
ATOM 560 N N . ASN A 1 70 ? -6.866 0.636 3.826 1.00 97.50 70 ASN A N 1
ATOM 561 C CA . ASN A 1 70 ? -6.835 0.821 2.378 1.00 97.50 70 ASN A CA 1
ATOM 562 C C . ASN A 1 70 ? -5.405 1.119 1.970 1.00 97.50 70 ASN A C 1
ATOM 564 O O . ASN A 1 70 ? -4.733 1.894 2.638 1.00 97.50 70 ASN A O 1
ATOM 568 N N . GLY A 1 71 ? -4.946 0.571 0.855 1.00 96.75 71 GLY A N 1
ATOM 569 C CA . GLY A 1 71 ? -3.619 0.916 0.383 1.00 96.75 71 GLY A CA 1
ATOM 570 C C . GLY A 1 71 ? -3.463 0.886 -1.120 1.00 96.75 71 GLY A C 1
ATOM 571 O O . GLY A 1 71 ? -4.247 0.284 -1.861 1.00 96.75 71 GLY A O 1
ATOM 572 N N . ARG A 1 72 ? -2.438 1.603 -1.565 1.00 96.75 72 ARG A N 1
ATOM 573 C CA . ARG A 1 72 ? -2.015 1.705 -2.956 1.00 96.75 72 ARG A CA 1
ATOM 574 C C . ARG A 1 72 ? -0.516 1.477 -3.035 1.00 96.75 72 ARG A C 1
ATOM 576 O O . ARG A 1 72 ? 0.223 2.048 -2.243 1.00 96.75 72 ARG A O 1
ATOM 583 N N . LEU A 1 73 ? -0.088 0.660 -3.989 1.00 94.50 73 LEU A N 1
ATOM 584 C CA . LEU A 1 73 ? 1.313 0.461 -4.350 1.00 94.50 73 LEU A CA 1
ATOM 585 C C . LEU A 1 73 ? 1.484 0.820 -5.822 1.00 94.50 73 LEU A C 1
ATOM 587 O O . LEU A 1 73 ? 0.753 0.301 -6.667 1.00 94.50 73 LEU A O 1
ATOM 591 N N . TYR A 1 74 ? 2.476 1.645 -6.120 1.00 92.88 74 TYR A N 1
ATOM 592 C CA . TYR A 1 74 ? 2.980 1.858 -7.468 1.00 92.88 74 TYR A CA 1
ATOM 593 C C . TYR A 1 74 ? 4.412 1.357 -7.517 1.00 92.88 74 TYR A C 1
ATOM 595 O O . TYR A 1 74 ? 5.241 1.843 -6.762 1.00 92.88 74 TYR A O 1
ATOM 603 N N . GLN A 1 75 ? 4.698 0.403 -8.393 1.00 92.56 75 GLN A N 1
ATOM 604 C CA . GLN A 1 75 ? 6.034 -0.149 -8.599 1.00 92.56 75 GLN A CA 1
ATOM 605 C C . GLN A 1 75 ? 6.420 0.026 -10.064 1.00 92.56 75 GLN A C 1
ATOM 607 O O . GLN A 1 75 ? 5.654 -0.332 -10.964 1.00 92.56 75 GLN A O 1
ATOM 612 N N . PHE A 1 76 ? 7.609 0.564 -10.294 1.00 90.06 76 PHE A N 1
ATOM 613 C CA . PHE A 1 76 ? 8.240 0.625 -11.602 1.00 90.06 76 PHE A CA 1
ATOM 614 C C . PHE A 1 76 ? 9.218 -0.543 -11.769 1.00 90.06 76 PHE A C 1
ATOM 616 O O . PHE A 1 76 ? 9.847 -0.963 -10.805 1.00 90.06 76 PHE A O 1
ATOM 623 N N . TYR A 1 77 ? 9.316 -1.072 -12.986 1.00 89.19 77 TYR A N 1
ATOM 624 C CA . TYR A 1 77 ? 10.273 -2.101 -13.382 1.00 89.19 77 TYR A CA 1
ATOM 625 C C . TYR A 1 77 ? 11.088 -1.560 -14.567 1.00 89.19 77 TYR A C 1
ATOM 627 O O . TYR A 1 77 ? 10.595 -1.583 -15.702 1.00 89.19 77 TYR A O 1
ATOM 635 N N . PRO A 1 78 ? 12.306 -1.037 -14.332 1.00 85.62 78 PRO A N 1
ATOM 636 C CA . PRO A 1 78 ? 13.097 -0.367 -15.364 1.00 85.62 78 PRO A CA 1
ATOM 637 C C . PRO A 1 78 ? 13.418 -1.259 -16.561 1.00 85.62 78 PRO A C 1
ATOM 639 O O . PRO A 1 78 ? 13.328 -0.802 -17.700 1.00 85.62 78 PRO A O 1
ATOM 642 N N . ASP A 1 79 ? 13.713 -2.537 -16.309 1.00 87.12 79 ASP A N 1
ATOM 643 C CA . ASP A 1 79 ? 14.170 -3.507 -17.314 1.00 87.12 79 ASP A CA 1
ATOM 644 C C . ASP A 1 79 ? 13.222 -3.654 -18.509 1.00 87.12 79 ASP A C 1
ATOM 646 O O . ASP A 1 79 ? 13.649 -3.976 -19.618 1.00 87.12 79 ASP A O 1
ATOM 650 N N . ASN A 1 80 ? 11.926 -3.422 -18.296 1.00 83.25 80 ASN A N 1
ATOM 651 C CA . ASN A 1 80 ? 10.905 -3.536 -19.332 1.00 83.25 80 ASN A CA 1
ATOM 652 C C . ASN A 1 80 ? 9.952 -2.337 -19.392 1.00 83.25 80 ASN A C 1
ATOM 654 O O . ASN A 1 80 ? 8.888 -2.434 -20.005 1.00 83.25 80 ASN A O 1
ATOM 658 N N . ASN A 1 81 ? 10.324 -1.213 -18.765 1.00 85.25 81 ASN A N 1
ATOM 659 C CA . ASN A 1 81 ? 9.476 -0.025 -18.636 1.00 85.25 81 ASN A CA 1
ATOM 660 C C . ASN A 1 81 ? 8.066 -0.360 -18.090 1.00 85.25 81 ASN A C 1
ATOM 662 O O . ASN A 1 81 ? 7.056 0.250 -18.464 1.00 85.25 81 ASN A O 1
ATOM 666 N N . GLY A 1 82 ? 7.997 -1.388 -17.242 1.00 87.88 82 GLY A N 1
ATOM 667 C CA . GLY A 1 82 ? 6.770 -1.929 -16.686 1.00 87.88 82 GLY A CA 1
ATOM 668 C C . GLY A 1 82 ? 6.314 -1.144 -15.464 1.00 87.88 82 GLY A C 1
ATOM 669 O O . GLY A 1 82 ? 7.116 -0.628 -14.688 1.00 87.88 82 GLY A O 1
ATOM 670 N N . LYS A 1 83 ? 5.002 -1.078 -15.262 1.00 89.31 83 LYS A N 1
ATOM 671 C CA . LYS A 1 83 ? 4.378 -0.488 -14.080 1.00 89.31 83 LYS A CA 1
ATOM 672 C C . LYS A 1 83 ? 3.343 -1.429 -13.510 1.00 89.31 83 LYS A C 1
ATOM 674 O O . LYS A 1 83 ? 2.452 -1.876 -14.226 1.00 89.31 83 LYS A O 1
ATOM 679 N N . LEU A 1 84 ? 3.442 -1.672 -12.211 1.00 89.69 84 LEU A N 1
ATOM 680 C CA . LEU A 1 84 ? 2.426 -2.349 -11.424 1.00 89.69 84 LEU A CA 1
ATOM 681 C C . LEU A 1 84 ? 1.735 -1.326 -10.526 1.00 89.69 84 LEU A C 1
ATOM 683 O O . LEU A 1 84 ? 2.380 -0.649 -9.730 1.00 89.69 84 LEU A O 1
ATOM 687 N N . HIS A 1 85 ? 0.416 -1.248 -10.639 1.00 92.06 85 HIS A N 1
ATOM 688 C CA . HIS A 1 85 ? -0.440 -0.546 -9.700 1.00 92.06 85 HIS A CA 1
ATOM 689 C C . HIS A 1 85 ? -1.293 -1.570 -8.954 1.00 92.06 85 HIS A C 1
ATOM 691 O O . HIS A 1 85 ? -2.038 -2.345 -9.560 1.00 92.06 85 HIS A O 1
ATOM 697 N N . VAL A 1 86 ? -1.174 -1.574 -7.629 1.00 92.56 86 VAL A N 1
ATOM 698 C CA . VAL A 1 86 ? -1.990 -2.398 -6.740 1.00 92.56 86 VAL A CA 1
ATOM 699 C C . VAL A 1 86 ? -2.854 -1.487 -5.892 1.00 92.56 86 VAL A C 1
ATOM 701 O O . VAL A 1 86 ? -2.352 -0.555 -5.274 1.00 92.56 86 VAL A O 1
ATOM 704 N N . THR A 1 87 ? -4.148 -1.772 -5.826 1.00 95.62 87 THR A N 1
ATOM 705 C CA . THR A 1 87 ? -5.054 -1.172 -4.843 1.00 95.62 87 THR A CA 1
ATOM 706 C C . THR A 1 87 ? -5.613 -2.286 -3.981 1.00 95.62 87 THR A C 1
ATOM 708 O O . THR A 1 87 ? -6.133 -3.260 -4.524 1.00 95.62 87 THR A O 1
ATOM 711 N N . TYR A 1 88 ? -5.533 -2.168 -2.662 1.00 95.50 88 TYR A N 1
ATOM 712 C CA . TYR A 1 88 ? -6.037 -3.189 -1.751 1.00 95.50 88 TYR A CA 1
ATOM 713 C C . TYR A 1 88 ? -6.836 -2.608 -0.597 1.00 95.50 88 TYR A C 1
ATOM 715 O O . TYR A 1 88 ? -6.705 -1.439 -0.237 1.00 95.50 88 TYR A O 1
ATOM 723 N N . LYS A 1 89 ? -7.680 -3.469 -0.038 1.00 97.12 89 LYS A N 1
ATOM 724 C CA . LYS A 1 89 ? -8.492 -3.232 1.144 1.00 97.12 89 LYS A CA 1
ATOM 725 C C . LYS A 1 89 ? -8.364 -4.441 2.064 1.00 97.12 89 LYS A C 1
ATOM 727 O O . LYS A 1 89 ? -8.490 -5.571 1.593 1.00 97.12 89 LYS A O 1
ATOM 732 N N . ALA A 1 90 ? -8.157 -4.197 3.349 1.00 95.75 90 ALA A N 1
ATOM 733 C CA . ALA A 1 90 ? -8.295 -5.197 4.395 1.00 95.75 90 ALA A CA 1
ATOM 734 C C . ALA A 1 90 ? -9.340 -4.727 5.407 1.00 95.75 90 ALA A C 1
ATOM 736 O O . ALA A 1 90 ? -9.307 -3.582 5.852 1.00 95.75 90 ALA A O 1
ATOM 737 N N . ASP A 1 91 ? -10.265 -5.607 5.755 1.00 94.44 91 ASP A N 1
ATOM 738 C CA . ASP A 1 91 ? -11.216 -5.419 6.847 1.00 94.44 91 ASP A CA 1
ATOM 739 C C . ASP A 1 91 ? -11.507 -6.783 7.496 1.00 94.44 91 ASP A C 1
ATOM 741 O O . ASP A 1 91 ? -10.864 -7.789 7.178 1.00 94.44 91 ASP A O 1
ATOM 745 N N . ARG A 1 92 ? -12.481 -6.850 8.408 1.00 92.88 92 ARG A N 1
ATOM 746 C CA . ARG A 1 92 ? -12.870 -8.105 9.074 1.00 92.88 92 ARG A CA 1
ATOM 747 C C . ARG A 1 92 ? -13.294 -9.233 8.120 1.00 92.88 92 ARG A C 1
ATOM 749 O O . ARG A 1 92 ? -13.286 -10.397 8.508 1.00 92.88 92 ARG A O 1
ATOM 756 N N . ASN A 1 93 ? -13.700 -8.901 6.895 1.00 92.94 93 ASN A N 1
AT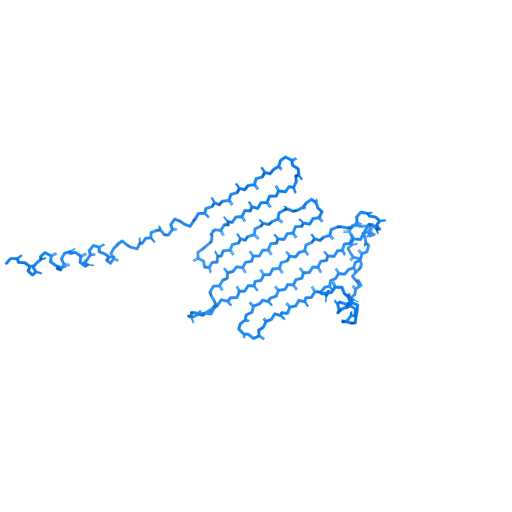OM 757 C CA . ASN A 1 93 ? -14.122 -9.854 5.870 1.00 92.94 93 ASN A CA 1
ATOM 758 C C . ASN A 1 93 ? -12.936 -10.364 5.033 1.00 92.94 93 ASN A C 1
ATOM 760 O O . ASN A 1 93 ? -13.126 -11.199 4.148 1.00 92.94 93 ASN A O 1
ATOM 764 N N . GLY A 1 94 ? -11.721 -9.888 5.316 1.00 91.50 94 GLY A N 1
ATOM 765 C CA . GLY A 1 94 ? -10.480 -10.351 4.714 1.00 91.50 94 GLY A CA 1
ATOM 766 C C . GLY A 1 94 ? -9.775 -9.289 3.877 1.00 91.50 94 GLY A C 1
ATOM 767 O O . GLY A 1 94 ? -10.053 -8.093 3.957 1.00 91.50 94 GLY A O 1
ATOM 768 N N . TYR A 1 95 ? -8.823 -9.757 3.074 1.00 94.00 95 TYR A N 1
ATOM 769 C CA . TYR A 1 95 ? -7.973 -8.935 2.222 1.00 94.00 95 TYR A CA 1
ATOM 770 C C . TYR A 1 95 ? -8.361 -9.102 0.752 1.00 94.00 95 TYR A C 1
ATOM 772 O O . TYR A 1 95 ? -8.441 -10.222 0.243 1.00 94.00 95 TYR A O 1
ATOM 780 N N . VAL A 1 96 ? -8.558 -7.987 0.052 1.00 93.31 96 VAL A N 1
ATOM 781 C CA . VAL A 1 96 ? -8.824 -7.960 -1.389 1.00 93.31 96 VAL A CA 1
ATOM 782 C C . VAL A 1 96 ? -7.878 -6.976 -2.054 1.00 93.31 96 VAL A C 1
ATOM 784 O O . VAL A 1 96 ? -7.807 -5.817 -1.654 1.00 93.31 96 VAL A O 1
ATOM 787 N N . ALA A 1 97 ? -7.212 -7.414 -3.120 1.00 92.81 97 ALA A N 1
ATOM 788 C CA . ALA A 1 97 ? -6.340 -6.584 -3.937 1.00 92.81 97 ALA A CA 1
ATOM 789 C C . ALA A 1 97 ? -6.743 -6.630 -5.414 1.00 92.81 97 ALA A C 1
ATOM 791 O O . ALA A 1 97 ? -7.177 -7.659 -5.937 1.00 92.81 97 ALA A O 1
ATOM 792 N N . LYS A 1 98 ? -6.587 -5.496 -6.093 1.00 91.06 98 LYS A N 1
ATOM 793 C CA . LYS A 1 98 ? -6.733 -5.331 -7.538 1.00 91.06 98 LYS A CA 1
ATOM 794 C C . LYS A 1 98 ? -5.381 -4.948 -8.112 1.00 91.06 98 LYS A C 1
ATOM 796 O O . LYS A 1 98 ? -4.727 -4.057 -7.581 1.00 91.06 98 LYS A O 1
ATOM 801 N N . TYR A 1 99 ? -5.008 -5.596 -9.208 1.00 87.31 99 TYR A N 1
ATOM 802 C CA . TYR A 1 99 ? -3.705 -5.443 -9.843 1.00 87.31 99 TYR A CA 1
ATOM 803 C C . TYR A 1 99 ? -3.891 -4.961 -11.277 1.00 87.31 99 TYR A C 1
ATOM 805 O O . TYR A 1 99 ? -4.702 -5.508 -12.029 1.00 87.31 99 TYR A O 1
ATOM 813 N N . GLN A 1 100 ? -3.124 -3.950 -11.650 1.00 87.94 100 GLN A N 1
ATOM 814 C CA . GLN A 1 100 ? -3.009 -3.457 -13.012 1.00 87.94 100 GLN A CA 1
ATOM 815 C C . GLN A 1 100 ? -1.532 -3.450 -13.367 1.00 87.94 100 GLN A C 1
ATOM 817 O O . GLN A 1 100 ? -0.744 -2.798 -12.687 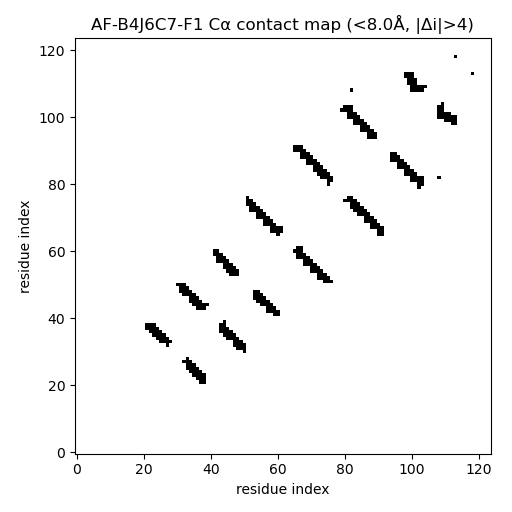1.00 87.94 100 GLN A O 1
ATOM 822 N N . TYR A 1 101 ? -1.164 -4.182 -14.413 1.00 86.69 101 TYR A N 1
ATOM 823 C CA . TYR A 1 101 ? 0.193 -4.176 -14.939 1.00 86.69 101 TYR A CA 1
ATOM 824 C C . TYR A 1 101 ? 0.177 -3.698 -16.385 1.00 86.69 101 TYR A C 1
ATOM 826 O O . TYR A 1 101 ? -0.749 -4.012 -17.129 1.00 86.69 101 TYR A O 1
ATOM 834 N N . GLY A 1 102 ? 1.180 -2.932 -16.785 1.00 84.69 102 GLY A N 1
ATOM 835 C CA . GLY A 1 102 ? 1.316 -2.482 -18.163 1.00 84.69 102 GLY A CA 1
ATOM 836 C C . GLY A 1 102 ? 2.641 -1.787 -18.405 1.00 84.69 102 GLY A C 1
ATOM 837 O O . GLY A 1 102 ? 3.381 -1.492 -17.469 1.00 84.69 102 GLY A O 1
ATOM 838 N N . THR A 1 103 ? 2.935 -1.516 -19.667 1.00 79.31 103 THR A N 1
ATOM 839 C CA . THR A 1 103 ? 4.080 -0.703 -20.079 1.00 79.31 103 THR A CA 1
ATOM 840 C C . THR A 1 103 ? 3.699 0.773 -20.119 1.00 79.31 103 THR A C 1
ATOM 842 O O . THR A 1 103 ? 2.530 1.131 -20.300 1.00 79.31 103 THR A O 1
ATOM 845 N N . LEU A 1 104 ? 4.686 1.646 -19.922 1.00 65.75 104 LEU A N 1
ATOM 846 C CA . LEU A 1 104 ? 4.501 3.083 -20.074 1.00 65.75 104 LEU A CA 1
ATOM 847 C C . LEU A 1 104 ? 4.605 3.484 -21.554 1.00 65.75 104 LEU A C 1
ATOM 849 O O . LEU A 1 104 ? 5.667 3.917 -21.994 1.00 65.75 104 LEU A O 1
ATOM 853 N N . ASP A 1 105 ? 3.508 3.391 -22.303 1.00 60.34 105 ASP A N 1
ATOM 854 C CA . ASP A 1 105 ? 3.429 3.976 -23.646 1.00 60.34 105 ASP A CA 1
ATOM 855 C C . ASP A 1 105 ? 2.746 5.350 -23.561 1.00 60.34 105 ASP A C 1
ATOM 857 O O . ASP A 1 105 ? 1.622 5.495 -23.080 1.00 60.34 105 ASP A O 1
ATOM 861 N N . SER A 1 106 ? 3.458 6.402 -23.977 1.00 54.84 106 SER A N 1
ATOM 862 C CA . SER A 1 106 ? 2.934 7.778 -24.082 1.00 54.84 106 SER A CA 1
ATOM 863 C C . SER A 1 106 ? 2.306 8.366 -22.801 1.00 54.84 106 SER A C 1
ATOM 865 O O . SER A 1 106 ? 1.398 9.190 -22.871 1.00 54.84 106 SER A O 1
ATOM 867 N N . GLY A 1 107 ? 2.802 7.981 -21.620 1.00 52.50 107 GLY A N 1
ATOM 868 C CA . GLY A 1 107 ? 2.393 8.571 -20.336 1.00 52.50 107 GLY A CA 1
ATOM 869 C C . GLY A 1 107 ? 1.129 7.975 -19.708 1.00 52.50 107 GLY A C 1
ATOM 870 O O . GLY A 1 107 ? 0.770 8.377 -18.602 1.00 52.50 107 GLY A O 1
ATOM 871 N N . SER A 1 108 ? 0.498 6.985 -20.347 1.00 55.72 108 SER A N 1
ATOM 872 C CA . SER A 1 108 ? -0.585 6.193 -19.757 1.00 55.72 108 SER A CA 1
ATOM 873 C C . SER A 1 108 ? -0.122 4.759 -19.520 1.00 55.72 108 SER A C 1
ATOM 875 O O . SER A 1 108 ? 0.611 4.190 -20.323 1.00 55.72 108 SER A O 1
ATOM 877 N N . ILE A 1 109 ? -0.572 4.151 -18.422 1.00 61.84 109 ILE A N 1
ATOM 878 C CA . ILE A 1 109 ? -0.515 2.693 -18.277 1.00 61.84 109 ILE A CA 1
ATOM 879 C C . ILE A 1 109 ? -1.586 2.141 -19.216 1.00 61.84 109 ILE A C 1
ATOM 881 O O . ILE A 1 109 ? -2.748 2.523 -19.084 1.00 61.84 109 ILE A O 1
ATOM 885 N N . THR A 1 110 ? -1.224 1.266 -20.150 1.00 62.53 110 THR A N 1
ATOM 886 C CA . THR A 1 110 ? -2.211 0.435 -20.853 1.00 62.53 110 THR A CA 1
ATOM 887 C C . THR A 1 110 ? -2.530 -0.740 -19.929 1.00 62.53 110 THR A C 1
ATOM 889 O O . THR A 1 110 ? -1.669 -1.602 -19.745 1.00 62.53 110 THR A O 1
ATOM 892 N N . PRO A 1 111 ? -3.699 -0.769 -19.259 1.00 58.94 111 PRO A N 1
ATOM 893 C CA . PRO A 1 111 ? -3.936 -1.723 -18.189 1.00 58.94 111 PRO A CA 1
ATOM 894 C C . PRO A 1 111 ? -4.154 -3.121 -18.766 1.00 58.94 111 PRO A C 1
ATOM 896 O O . PRO A 1 111 ? -5.184 -3.402 -19.378 1.00 58.94 111 PRO A O 1
ATOM 899 N N . GLN A 1 112 ? -3.216 -4.027 -18.511 1.00 65.12 112 GLN A N 1
ATOM 900 C CA . GLN A 1 112 ? -3.436 -5.455 -18.651 1.00 65.12 112 GLN A CA 1
ATOM 901 C C . GLN A 1 112 ? -3.888 -5.988 -17.289 1.00 65.12 112 GLN A C 1
ATOM 903 O O . GLN A 1 112 ? -3.161 -5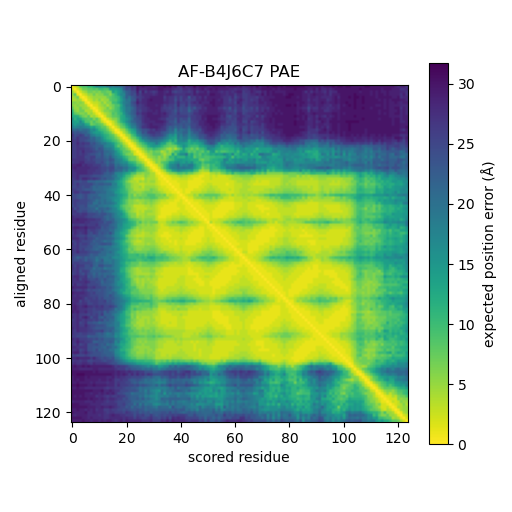.941 -16.292 1.00 65.12 112 GLN A O 1
ATOM 908 N N . SER A 1 113 ? -5.135 -6.457 -17.219 1.00 65.94 113 SER A N 1
ATOM 909 C CA . SER A 1 113 ? -5.609 -7.162 -16.029 1.00 65.94 113 SER A CA 1
ATOM 910 C C . SER A 1 113 ? -4.827 -8.467 -15.904 1.00 65.94 113 SER A C 1
ATOM 912 O O . SER A 1 113 ? -4.803 -9.272 -16.837 1.00 65.94 113 SER A O 1
ATOM 914 N N . LEU A 1 114 ? -4.157 -8.659 -14.768 1.00 66.00 114 LEU A N 1
ATOM 915 C CA . LEU A 1 114 ? -3.414 -9.886 -14.514 1.00 66.00 114 LEU A CA 1
ATOM 916 C C . LEU A 1 114 ? -4.390 -11.014 -14.143 1.00 66.00 114 LEU A C 1
ATOM 918 O O . LEU A 1 114 ? -5.179 -10.851 -13.208 1.00 66.00 114 LEU A O 1
ATOM 922 N N . PRO A 1 115 ? -4.348 -12.168 -14.832 1.00 68.31 115 PRO A N 1
ATOM 923 C CA . PRO A 1 115 ? -5.171 -13.308 -14.463 1.00 68.31 115 PRO A CA 1
ATOM 924 C C . PRO A 1 115 ? -4.719 -13.888 -13.115 1.00 68.31 115 PRO A C 1
ATOM 926 O O . PRO A 1 115 ? -3.528 -13.936 -12.798 1.00 68.31 115 PRO A O 1
ATOM 929 N N . ALA A 1 116 ? -5.677 -14.391 -12.332 1.00 67.25 116 ALA A N 1
ATOM 930 C CA . ALA A 1 116 ? -5.443 -14.898 -10.976 1.00 67.25 116 ALA A CA 1
ATOM 931 C C . ALA A 1 116 ? -4.391 -16.025 -10.891 1.00 67.25 116 ALA A C 1
ATOM 933 O O . ALA A 1 116 ? -3.758 -16.203 -9.853 1.00 67.25 116 ALA A O 1
ATOM 934 N N . SER A 1 117 ? -4.190 -16.784 -11.972 1.00 65.88 117 SER A N 1
ATOM 935 C CA . SER A 1 117 ? -3.183 -17.849 -12.057 1.00 65.88 117 SER A CA 1
ATOM 936 C C . SER A 1 117 ? -1.745 -17.326 -12.014 1.00 65.88 117 SER A C 1
ATOM 938 O O . SER A 1 117 ? -0.902 -17.952 -11.381 1.00 65.88 117 SER A O 1
ATOM 940 N N . ILE A 1 118 ? -1.474 -16.172 -12.633 1.00 66.75 118 ILE A N 1
ATOM 941 C CA . ILE A 1 118 ? -0.148 -15.534 -12.626 1.00 66.75 118 ILE A CA 1
ATOM 942 C C . ILE A 1 118 ? 0.160 -14.983 -11.227 1.00 66.75 118 ILE A C 1
ATOM 944 O O . ILE A 1 118 ? 1.275 -15.131 -10.737 1.00 66.75 118 ILE A O 1
ATOM 948 N N . LEU A 1 119 ? -0.845 -14.422 -10.544 1.00 60.69 119 LEU A N 1
ATOM 949 C CA . LEU A 1 119 ? -0.693 -13.873 -9.191 1.00 60.69 119 LEU A CA 1
ATOM 950 C C . LEU A 1 119 ? -0.349 -14.954 -8.154 1.00 60.69 119 LEU A C 1
ATOM 952 O O . LEU A 1 119 ? 0.492 -14.729 -7.289 1.00 60.69 119 LEU A O 1
ATOM 956 N N . LYS A 1 120 ? -0.952 -16.145 -8.263 1.00 58.47 120 LYS A N 1
ATOM 957 C CA . LYS A 1 120 ? -0.652 -17.274 -7.364 1.00 58.47 120 LYS A CA 1
ATOM 958 C C . LYS A 1 120 ? 0.767 -17.820 -7.525 1.00 58.47 120 LYS A C 1
ATOM 960 O O . LYS A 1 120 ? 1.296 -18.366 -6.570 1.00 58.47 120 LYS A O 1
ATOM 965 N N . ALA A 1 121 ? 1.366 -17.696 -8.707 1.00 57.34 121 ALA A N 1
ATOM 966 C CA . ALA A 1 121 ? 2.712 -18.204 -8.962 1.00 57.34 121 ALA A CA 1
ATOM 967 C C . ALA A 1 121 ? 3.822 -17.301 -8.386 1.00 57.34 121 ALA A C 1
ATOM 969 O O . ALA A 1 121 ? 4.935 -17.774 -8.189 1.00 57.34 121 ALA A O 1
ATOM 970 N N . ALA A 1 122 ? 3.528 -16.021 -8.126 1.00 53.78 122 ALA A N 1
ATOM 971 C CA . ALA A 1 122 ? 4.493 -15.052 -7.598 1.00 53.78 122 ALA A CA 1
ATOM 972 C C . ALA A 1 122 ? 4.457 -14.912 -6.063 1.00 53.78 122 ALA A C 1
ATOM 974 O O . ALA A 1 122 ? 5.434 -14.462 -5.470 1.00 53.78 122 ALA A O 1
ATOM 975 N N . ALA A 1 123 ? 3.350 -15.297 -5.420 1.00 48.38 123 ALA A N 1
ATOM 976 C CA . ALA A 1 123 ? 3.238 -15.398 -3.966 1.00 48.38 123 ALA A CA 1
ATOM 977 C C . ALA A 1 123 ? 3.752 -16.776 -3.515 1.00 48.38 123 ALA A C 1
ATOM 979 O O . ALA A 1 123 ? 2.961 -17.689 -3.280 1.00 48.38 123 ALA A O 1
ATOM 980 N N . GLY A 1 124 ? 5.079 -16.935 -3.521 1.00 38.91 124 GLY A N 1
ATOM 981 C CA . GLY A 1 124 ? 5.756 -18.093 -2.927 1.00 38.91 124 GLY A CA 1
ATOM 982 C C . GLY A 1 124 ? 5.530 -18.187 -1.424 1.00 38.91 124 GLY A C 1
ATOM 983 O O . GLY A 1 124 ? 5.434 -17.118 -0.779 1.00 38.91 124 GLY A O 1
#

Foldseek 3Di:
DVVVVVVVVVVVVVVCPPPPPPDFDWDDDPQQWIWTWDDDPFWIWIWTTDNFKIKIKIWGDPDVVWIKIWMWMWGADVVQQKIKIKTWMQTPVGIDIFIFMAHCDPNDGPTDGDDPVVVVVPPD

Radius of gyration: 22.19 Å; Cα contacts (8 Å, |Δi|>4): 211; chains: 1; bounding box: 37×36×78 Å